Protein AF-A0A0Q8PIW9-F1 (afdb_monomer_lite)

Structure (mmCIF, N/CA/C/O backbone):
data_AF-A0A0Q8PIW9-F1
#
_entry.id   AF-A0A0Q8PIW9-F1
#
loop_
_atom_site.group_PDB
_atom_site.id
_atom_site.type_symbol
_atom_site.label_atom_id
_atom_site.label_alt_id
_atom_site.label_comp_id
_atom_site.label_asym_id
_atom_site.label_entity_id
_atom_site.label_seq_id
_atom_site.pdbx_PDB_ins_code
_atom_site.Cartn_x
_atom_site.Cartn_y
_atom_site.Cartn_z
_atom_site.occupancy
_atom_site.B_iso_or_equiv
_atom_site.auth_seq_id
_atom_site.auth_comp_id
_atom_site.auth_asym_id
_atom_site.auth_atom_id
_atom_site.pdbx_PDB_model_num
ATOM 1 N N . MET A 1 1 ? -14.586 -8.405 -12.646 1.00 37.62 1 MET A N 1
ATOM 2 C CA . MET A 1 1 ? -14.843 -7.726 -11.359 1.00 37.62 1 MET A CA 1
ATOM 3 C C . MET A 1 1 ? -14.272 -6.330 -11.501 1.00 37.62 1 MET A C 1
ATOM 5 O O . MET A 1 1 ? -13.128 -6.225 -11.915 1.00 37.62 1 MET A O 1
ATOM 9 N N . ALA A 1 2 ? -15.100 -5.296 -11.350 1.00 36.78 2 ALA A N 1
ATOM 10 C CA . ALA A 1 2 ? -14.720 -3.918 -11.652 1.00 36.78 2 ALA A CA 1
ATOM 11 C C . ALA A 1 2 ? -13.711 -3.415 -10.609 1.00 36.78 2 ALA A C 1
ATOM 13 O O . ALA A 1 2 ? -14.049 -3.298 -9.436 1.00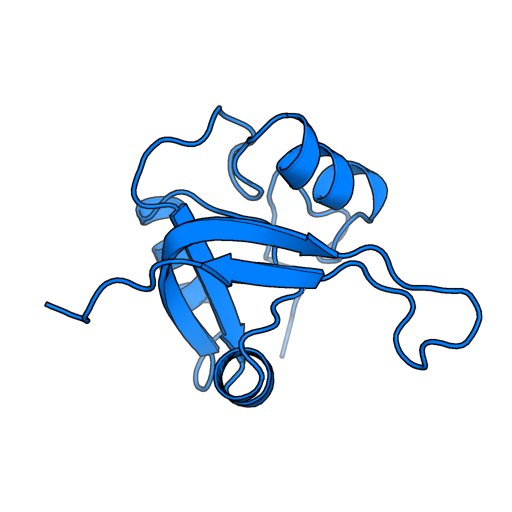 36.78 2 ALA A O 1
ATOM 14 N N . VAL A 1 3 ? -12.480 -3.156 -11.045 1.00 49.16 3 VAL A N 1
ATOM 15 C CA . VAL A 1 3 ? -11.410 -2.524 -10.253 1.00 49.16 3 VAL A CA 1
ATOM 16 C C . VAL A 1 3 ? -11.502 -0.987 -10.282 1.00 49.16 3 VAL A C 1
ATOM 18 O O . VAL A 1 3 ? -10.635 -0.304 -9.751 1.00 49.16 3 VAL A O 1
ATOM 21 N N . ASP A 1 4 ? -12.584 -0.438 -10.848 1.00 52.41 4 ASP A N 1
ATOM 22 C CA . ASP A 1 4 ? -12.761 0.996 -11.131 1.00 52.41 4 ASP A CA 1
ATOM 23 C C . ASP A 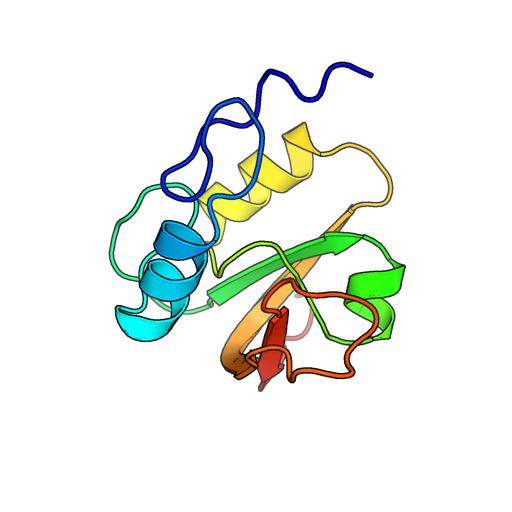1 4 ? -12.952 1.890 -9.887 1.00 52.41 4 ASP A C 1
ATOM 25 O O . ASP A 1 4 ? -13.064 3.107 -10.024 1.00 52.41 4 ASP A O 1
ATOM 29 N N . THR A 1 5 ? -13.001 1.337 -8.669 1.00 67.25 5 THR A N 1
ATOM 30 C CA . THR A 1 5 ? -13.460 2.087 -7.480 1.00 67.25 5 THR A CA 1
ATOM 31 C C . THR A 1 5 ? -12.393 2.385 -6.429 1.00 67.25 5 THR A C 1
ATOM 33 O O . THR A 1 5 ? -12.680 3.125 -5.488 1.00 67.25 5 THR A O 1
ATOM 36 N N . ILE A 1 6 ? -11.172 1.849 -6.538 1.00 78.31 6 ILE A N 1
ATOM 37 C CA . ILE A 1 6 ? -10.123 2.175 -5.560 1.00 78.31 6 ILE A CA 1
ATOM 38 C C . ILE A 1 6 ? -9.503 3.523 -5.933 1.00 78.31 6 ILE A C 1
ATOM 40 O O . ILE A 1 6 ? -8.647 3.630 -6.811 1.00 78.31 6 ILE A O 1
ATOM 44 N N . SER A 1 7 ? -9.943 4.570 -5.237 1.00 84.38 7 SER A N 1
ATOM 45 C CA . SER A 1 7 ? -9.358 5.907 -5.310 1.00 84.38 7 SER A CA 1
ATOM 46 C C . SER A 1 7 ? -8.588 6.217 -4.029 1.00 84.38 7 SER A C 1
ATOM 48 O O . SER A 1 7 ? -9.163 6.233 -2.944 1.00 84.38 7 SER A O 1
ATOM 50 N N . GLY A 1 8 ? -7.301 6.518 -4.160 1.00 92.31 8 GLY A N 1
ATOM 51 C CA . GLY A 1 8 ? -6.435 6.918 -3.055 1.00 92.31 8 GLY A CA 1
ATOM 52 C C . GLY A 1 8 ? -5.277 7.774 -3.554 1.00 92.31 8 GLY A C 1
ATOM 53 O O . GLY A 1 8 ? -5.056 7.895 -4.759 1.00 92.31 8 GLY A O 1
ATOM 54 N N . PHE A 1 9 ? -4.514 8.361 -2.635 1.00 97.50 9 PHE A N 1
ATOM 55 C CA . PHE A 1 9 ? -3.395 9.249 -2.945 1.00 97.50 9 PHE A CA 1
ATOM 56 C C . PHE A 1 9 ? -2.427 8.630 -3.958 1.00 97.50 9 PHE A C 1
ATOM 58 O O . PHE A 1 9 ? -2.021 9.310 -4.894 1.00 97.50 9 PHE A O 1
ATOM 65 N N . ALA A 1 10 ? -2.085 7.351 -3.805 1.00 97.50 10 ALA A N 1
ATOM 66 C CA . ALA A 1 10 ? -1.164 6.630 -4.676 1.00 97.50 10 ALA A CA 1
ATOM 67 C C . ALA A 1 10 ? -1.803 6.034 -5.941 1.00 97.50 10 ALA A C 1
ATOM 69 O O . ALA A 1 10 ? -1.073 5.486 -6.763 1.00 97.50 10 ALA A O 1
ATOM 70 N N . TRP A 1 11 ? -3.117 6.161 -6.125 1.00 95.69 11 TRP A N 1
ATOM 71 C CA . TRP A 1 11 ? -3.830 5.648 -7.292 1.00 95.69 11 TRP A CA 1
ATOM 72 C C . TRP A 1 11 ? -4.059 6.748 -8.339 1.00 95.69 11 TRP A C 1
ATOM 74 O O . TRP A 1 11 ? -4.028 7.949 -8.044 1.00 95.69 11 TRP A O 1
ATOM 84 N N . THR A 1 12 ? -4.214 6.347 -9.598 1.00 92.25 12 THR A N 1
ATOM 85 C CA . THR A 1 12 ? -4.671 7.159 -10.737 1.00 92.25 12 THR A CA 1
ATOM 86 C C . THR A 1 12 ? -5.446 6.228 -11.662 1.00 92.25 12 THR A C 1
ATOM 88 O O . THR A 1 12 ? -4.897 5.218 -12.084 1.00 92.25 12 THR A O 1
ATOM 91 N N . ASP A 1 13 ? -6.720 6.534 -11.913 1.00 89.44 13 ASP A N 1
ATOM 92 C CA . ASP A 1 13 ? -7.624 5.713 -12.735 1.00 89.44 13 ASP A CA 1
ATOM 93 C C . ASP A 1 13 ? -7.677 4.230 -12.308 1.00 89.44 13 ASP A C 1
ATOM 95 O O . ASP A 1 13 ? -7.613 3.326 -13.133 1.00 89.44 13 ASP A O 1
ATOM 99 N N . GLY A 1 14 ? -7.739 3.978 -10.993 1.00 87.81 14 GLY A N 1
ATOM 100 C CA . GLY A 1 14 ? -7.791 2.625 -10.417 1.00 87.81 14 GLY A CA 1
ATOM 101 C C . GLY A 1 14 ? -6.445 1.891 -10.353 1.00 87.81 14 GLY A C 1
ATOM 102 O O . GLY A 1 14 ? -6.338 0.869 -9.681 1.00 87.81 14 GLY A O 1
ATOM 103 N N . GLU A 1 15 ? -5.390 2.442 -10.954 1.00 91.31 15 GLU A N 1
ATOM 104 C CA . GLU A 1 15 ? -4.055 1.841 -11.002 1.00 91.31 15 GLU A CA 1
ATOM 105 C C . GLU A 1 15 ? -3.066 2.545 -10.067 1.00 91.31 15 GLU A C 1
ATOM 107 O O . GLU A 1 15 ? -3.163 3.746 -9.800 1.00 91.31 15 GLU A O 1
ATOM 112 N N . LEU A 1 16 ? -2.063 1.811 -9.580 1.00 94.94 16 LEU A N 1
ATOM 113 C CA . LEU A 1 16 ? -1.008 2.388 -8.746 1.00 94.94 16 LEU A CA 1
ATOM 114 C C . LEU A 1 16 ? -0.077 3.293 -9.569 1.00 94.94 16 LEU A C 1
ATOM 116 O O . LEU A 1 16 ? 0.670 2.841 -10.440 1.00 94.94 16 LEU A O 1
ATOM 120 N N . ASP A 1 17 ? -0.026 4.578 -9.218 1.00 95.69 17 ASP A N 1
ATOM 121 C CA . ASP A 1 17 ? 0.932 5.523 -9.784 1.00 95.69 17 ASP A CA 1
ATOM 122 C C . ASP A 1 17 ? 2.313 5.309 -9.149 1.00 95.69 17 ASP A C 1
ATOM 124 O O . ASP A 1 17 ? 2.567 5.637 -7.986 1.00 95.69 17 ASP A O 1
ATOM 128 N N . ARG A 1 18 ? 3.262 4.815 -9.950 1.00 94.44 18 ARG A N 1
ATOM 129 C CA . ARG A 1 18 ? 4.635 4.511 -9.517 1.00 94.44 18 ARG A CA 1
ATOM 130 C C . ARG A 1 18 ? 5.351 5.685 -8.837 1.00 94.44 18 ARG A C 1
ATOM 132 O O . ARG A 1 18 ? 6.143 5.466 -7.912 1.00 94.44 18 ARG A O 1
ATOM 139 N N . ARG A 1 19 ? 5.131 6.925 -9.289 1.00 95.94 19 ARG A N 1
ATOM 140 C CA . ARG A 1 19 ? 5.768 8.116 -8.702 1.00 95.94 19 ARG A CA 1
ATOM 141 C C . ARG A 1 19 ? 5.181 8.389 -7.325 1.00 95.94 19 ARG A C 1
ATOM 143 O O . ARG A 1 19 ? 5.940 8.630 -6.385 1.00 95.94 19 ARG A O 1
ATOM 150 N N . LYS A 1 20 ? 3.857 8.301 -7.184 1.00 97.62 20 LYS A N 1
ATOM 151 C CA . LYS A 1 20 ? 3.178 8.508 -5.900 1.00 97.62 20 LYS A CA 1
ATOM 152 C C . LYS A 1 20 ? 3.469 7.375 -4.914 1.00 97.62 20 LYS A C 1
ATOM 154 O O . LYS A 1 20 ? 3.784 7.666 -3.765 1.00 97.62 20 LYS A O 1
ATOM 159 N N . VAL A 1 21 ? 3.509 6.119 -5.362 1.00 98.00 21 VAL A N 1
ATOM 160 C CA . VAL A 1 21 ? 3.954 4.965 -4.555 1.00 98.00 21 VAL A CA 1
ATOM 161 C C . VAL A 1 21 ? 5.370 5.183 -4.016 1.00 98.00 21 VAL A C 1
ATOM 163 O O . VAL A 1 21 ? 5.616 5.051 -2.818 1.00 98.00 21 VAL A O 1
ATOM 166 N N . THR A 1 22 ? 6.300 5.611 -4.876 1.00 97.19 22 THR A N 1
ATOM 167 C CA . THR A 1 22 ? 7.670 5.941 -4.446 1.00 97.19 22 THR A CA 1
ATOM 168 C C . THR A 1 22 ? 7.674 7.081 -3.423 1.00 97.19 22 THR A C 1
ATOM 170 O O . THR A 1 22 ? 8.423 7.037 -2.449 1.00 97.19 22 THR A O 1
ATOM 173 N N . ARG A 1 23 ? 6.823 8.100 -3.597 1.00 97.81 23 ARG A N 1
ATOM 174 C CA . ARG A 1 23 ? 6.682 9.197 -2.629 1.00 97.81 23 ARG A CA 1
ATOM 175 C C . ARG A 1 23 ? 6.163 8.713 -1.274 1.00 97.81 23 ARG A C 1
ATOM 177 O O . ARG A 1 23 ? 6.662 9.195 -0.263 1.00 97.81 23 ARG A O 1
ATOM 184 N N . CYS A 1 24 ? 5.232 7.760 -1.245 1.00 98.38 24 CYS A N 1
ATOM 185 C CA . CYS A 1 24 ? 4.735 7.161 -0.001 1.00 98.38 24 CYS A CA 1
ATOM 186 C C . CYS A 1 24 ? 5.874 6.551 0.816 1.00 98.38 24 CYS A C 1
ATOM 188 O O . CYS A 1 24 ? 5.975 6.801 2.015 1.00 98.38 24 CYS A O 1
ATOM 190 N N . ALA A 1 25 ? 6.790 5.846 0.145 1.00 97.44 25 ALA A N 1
ATOM 191 C CA . ALA A 1 25 ? 7.988 5.299 0.769 1.00 97.44 25 ALA A CA 1
ATOM 192 C C . ALA A 1 25 ? 8.912 6.396 1.322 1.00 97.44 25 ALA A C 1
ATOM 194 O O . ALA A 1 25 ? 9.234 6.409 2.508 1.00 97.44 25 ALA A O 1
ATOM 195 N N . LEU A 1 26 ? 9.327 7.330 0.460 1.00 97.50 26 LEU A N 1
ATOM 196 C CA . LEU A 1 26 ? 10.379 8.301 0.779 1.00 97.50 26 LEU A CA 1
ATOM 197 C C . LEU A 1 26 ? 9.933 9.366 1.786 1.00 97.50 26 LEU A C 1
ATOM 199 O O . LEU A 1 26 ? 10.719 9.769 2.637 1.00 97.50 26 LEU A O 1
ATOM 203 N N . ALA A 1 27 ? 8.686 9.828 1.686 1.00 97.62 27 ALA A N 1
ATOM 204 C CA . ALA A 1 27 ? 8.124 10.838 2.581 1.00 97.62 27 ALA A CA 1
ATOM 205 C C . ALA A 1 27 ? 7.395 10.224 3.786 1.00 97.62 27 ALA A C 1
ATOM 207 O O . ALA A 1 27 ? 6.897 10.964 4.629 1.00 97.62 27 ALA A O 1
ATOM 208 N N . ARG A 1 28 ? 7.317 8.886 3.857 1.00 97.62 28 ARG A N 1
ATOM 209 C CA . ARG A 1 28 ? 6.541 8.138 4.856 1.00 97.62 28 ARG A CA 1
ATOM 210 C C . ARG A 1 28 ? 5.109 8.663 4.993 1.00 97.62 28 ARG A C 1
ATOM 212 O O . ARG A 1 28 ? 4.664 8.996 6.089 1.00 97.62 28 ARG A O 1
ATOM 219 N N . VAL A 1 29 ? 4.393 8.709 3.873 1.00 98.50 29 VAL A N 1
ATOM 220 C CA . VAL A 1 29 ? 2.970 9.082 3.825 1.00 98.50 29 VAL A CA 1
ATOM 221 C C . VAL A 1 29 ? 2.105 7.889 3.438 1.00 98.50 29 VAL A C 1
ATOM 223 O O . VAL A 1 29 ? 2.559 6.991 2.729 1.00 98.50 29 VAL A O 1
ATOM 226 N N . CYS A 1 30 ? 0.868 7.883 3.921 1.00 98.69 30 CYS A N 1
ATOM 227 C CA . CYS A 1 30 ? -0.120 6.858 3.641 1.00 98.69 30 CYS A CA 1
ATOM 228 C C . CYS A 1 30 ? -0.507 6.882 2.165 1.00 98.69 30 CYS A C 1
ATOM 230 O O . CYS A 1 30 ? -0.885 7.921 1.623 1.00 98.69 30 CYS A O 1
ATOM 232 N N . GLY A 1 31 ? -0.461 5.718 1.525 1.00 98.12 31 GLY A N 1
ATOM 233 C CA . GLY A 1 31 ? -0.850 5.566 0.128 1.00 98.12 31 GLY A CA 1
ATOM 234 C C . GLY A 1 31 ? -2.315 5.867 -0.168 1.00 98.12 31 GLY A C 1
ATOM 235 O O . GLY A 1 31 ? -2.633 6.207 -1.303 1.00 98.12 31 GLY A O 1
ATOM 236 N N . MET A 1 32 ? -3.197 5.779 0.829 1.00 98.00 32 MET A N 1
ATOM 237 C CA . MET A 1 32 ? -4.625 6.048 0.656 1.00 98.00 32 MET A CA 1
ATOM 238 C C . MET A 1 32 ? -4.961 7.526 0.879 1.00 98.00 32 MET A C 1
ATOM 240 O O . MET A 1 32 ? -5.475 8.171 -0.027 1.00 98.00 32 MET A O 1
ATOM 244 N N . CYS A 1 33 ? -4.660 8.088 2.054 1.00 98.00 33 CYS A N 1
ATOM 245 C CA . CYS A 1 33 ? -5.068 9.458 2.398 1.00 98.00 33 CYS A CA 1
ATOM 246 C C . CYS A 1 33 ? -3.995 10.528 2.127 1.00 98.0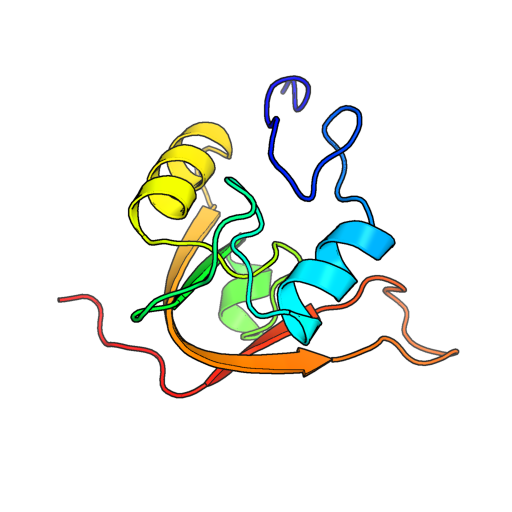0 33 CYS A C 1
ATOM 248 O O . CYS A 1 33 ? -4.309 11.713 2.104 1.00 98.00 33 CYS A O 1
ATOM 250 N N . GLY A 1 34 ? -2.732 10.142 1.912 1.00 98.00 34 GLY A N 1
ATOM 251 C CA . GLY A 1 34 ? -1.623 11.072 1.664 1.00 98.00 34 GLY A CA 1
ATOM 252 C C . GLY A 1 34 ? -1.046 11.758 2.910 1.00 98.00 34 GLY A C 1
ATOM 253 O O . GLY A 1 34 ? -0.085 12.518 2.786 1.00 98.00 34 GLY A O 1
ATOM 254 N N . GLU A 1 35 ? -1.581 11.488 4.103 1.00 98.56 35 GLU A N 1
ATOM 255 C CA . GLU A 1 35 ? -1.067 12.025 5.369 1.00 98.56 35 GLU A CA 1
ATOM 256 C C . GLU A 1 35 ? 0.137 11.231 5.899 1.00 98.56 35 GLU A C 1
ATOM 258 O O . GLU A 1 35 ? 0.342 10.068 5.550 1.00 98.56 35 GLU A O 1
ATOM 263 N N . THR A 1 36 ? 0.940 11.842 6.775 1.00 98.38 36 THR A N 1
ATOM 264 C CA . THR A 1 36 ? 2.115 11.202 7.387 1.00 98.38 36 THR A CA 1
ATOM 265 C C . THR A 1 36 ? 1.744 9.930 8.157 1.00 98.38 36 THR A C 1
ATOM 267 O O . THR A 1 36 ? 0.777 9.890 8.920 1.00 98.38 36 THR A O 1
ATOM 270 N N . LEU A 1 37 ? 2.544 8.876 7.991 1.00 98.12 37 LEU A N 1
ATOM 271 C CA . LEU A 1 37 ? 2.348 7.595 8.665 1.00 98.12 37 LEU A CA 1
ATOM 272 C C . LEU A 1 37 ? 2.724 7.658 10.147 1.00 98.12 37 LEU A C 1
ATOM 274 O O . LEU A 1 37 ? 3.816 8.094 10.516 1.00 98.12 37 LEU A O 1
ATOM 278 N N . GLY A 1 38 ? 1.832 7.122 10.979 1.00 93.00 38 GLY A N 1
ATOM 279 C CA . GLY A 1 38 ? 2.113 6.760 12.365 1.00 93.00 38 GLY A CA 1
ATOM 280 C C . GLY A 1 38 ? 2.634 5.325 12.494 1.00 93.00 38 GLY A C 1
ATOM 281 O O . GLY A 1 38 ? 3.209 4.757 11.563 1.00 93.00 38 GLY A O 1
ATOM 282 N N . ARG A 1 39 ? 2.425 4.726 13.669 1.00 91.75 39 ARG A N 1
ATOM 283 C CA . ARG A 1 39 ? 2.619 3.290 13.911 1.00 91.75 39 ARG A CA 1
ATOM 284 C C . ARG A 1 39 ? 1.324 2.685 14.484 1.00 91.75 39 ARG A C 1
ATOM 286 O O . ARG A 1 39 ? 0.687 3.368 15.283 1.00 91.75 39 ARG A O 1
ATOM 293 N N . PRO A 1 40 ? 0.973 1.430 14.149 1.00 95.06 40 PRO A N 1
ATOM 294 C CA . PRO A 1 40 ? 1.659 0.567 13.184 1.00 95.06 40 PRO A CA 1
ATOM 295 C C . PRO A 1 40 ? 1.480 1.055 11.739 1.00 95.06 40 PRO A C 1
ATOM 297 O O . PRO A 1 40 ? 0.549 1.795 11.432 1.00 95.06 40 PRO A O 1
ATOM 300 N N . VAL A 1 41 ? 2.400 0.646 10.866 1.00 97.31 41 VAL A N 1
ATOM 301 C CA . VAL A 1 41 ? 2.226 0.752 9.413 1.00 97.31 41 VAL A CA 1
ATOM 302 C C . VAL A 1 41 ? 1.558 -0.526 8.934 1.00 97.31 41 VAL A C 1
ATOM 304 O O . VAL A 1 41 ? 1.804 -1.600 9.490 1.00 97.31 41 VAL A O 1
ATOM 307 N N . VAL A 1 42 ? 0.707 -0.408 7.922 1.00 98.25 42 VAL A N 1
ATOM 308 C CA . VAL A 1 42 ? -0.105 -1.518 7.446 1.00 98.25 42 VAL A CA 1
ATOM 309 C C . VAL A 1 42 ? 0.053 -1.709 5.944 1.00 98.25 42 VAL A C 1
ATOM 311 O O . VAL A 1 42 ? 0.122 -0.735 5.197 1.00 98.25 42 VAL A O 1
ATOM 314 N N . PHE A 1 43 ? 0.116 -2.965 5.515 1.00 98.25 43 PHE A N 1
ATOM 315 C CA . PHE A 1 43 ? 0.149 -3.370 4.112 1.00 98.25 43 PHE A CA 1
ATOM 316 C C . PHE A 1 43 ? -1.048 -4.255 3.792 1.00 98.25 43 PHE A C 1
ATOM 318 O O . PHE A 1 43 ? -1.503 -5.012 4.649 1.00 98.25 43 PHE A O 1
ATOM 325 N N . VAL A 1 44 ? -1.543 -4.149 2.562 1.00 97.81 44 VAL A N 1
ATOM 326 C CA . VAL A 1 44 ? -2.599 -4.999 2.005 1.00 97.81 44 VAL A CA 1
ATOM 327 C C . VAL A 1 44 ? -2.043 -5.647 0.748 1.00 97.81 44 VAL A C 1
ATOM 329 O O . VAL A 1 44 ? -1.406 -4.966 -0.051 1.00 97.81 44 VAL A O 1
ATOM 332 N N . GLY A 1 45 ? -2.275 -6.940 0.575 1.00 97.19 45 GLY A N 1
ATOM 333 C CA . GLY A 1 45 ? -1.849 -7.681 -0.610 1.00 97.19 45 GLY A CA 1
ATOM 334 C C . GLY A 1 45 ? -2.532 -9.032 -0.687 1.00 97.19 45 GLY A C 1
ATOM 335 O O . GLY A 1 45 ? -3.307 -9.383 0.204 1.00 97.19 45 GLY A O 1
ATOM 336 N N . ASP A 1 46 ? -2.273 -9.769 -1.755 1.00 96.31 46 ASP A N 1
ATOM 337 C CA . ASP A 1 46 ? -2.758 -11.140 -1.893 1.00 96.31 46 ASP A CA 1
ATOM 338 C C . ASP A 1 46 ? -1.941 -12.142 -1.047 1.00 96.31 46 ASP A C 1
ATOM 340 O O . ASP A 1 46 ? -0.975 -11.797 -0.355 1.00 96.31 46 ASP A O 1
ATOM 344 N N . ALA A 1 47 ? -2.357 -13.410 -1.073 1.00 95.12 47 ALA A N 1
ATOM 345 C CA . ALA A 1 47 ? -1.692 -14.478 -0.331 1.00 95.12 47 ALA A CA 1
ATOM 346 C C . ALA A 1 47 ? -0.245 -14.742 -0.799 1.00 95.12 47 ALA A C 1
ATOM 348 O O . ALA A 1 47 ? 0.592 -15.132 0.017 1.00 95.12 47 ALA A O 1
ATOM 349 N N . ASP A 1 48 ? 0.070 -14.517 -2.077 1.00 96.06 48 ASP A N 1
ATOM 350 C CA . ASP A 1 48 ? 1.410 -14.732 -2.634 1.00 96.06 48 ASP A CA 1
ATOM 351 C C . ASP A 1 48 ? 2.357 -13.576 -2.280 1.00 96.06 48 ASP A C 1
ATOM 353 O O . ASP A 1 48 ? 3.551 -13.784 -2.040 1.00 96.06 48 ASP A O 1
ATOM 357 N N . GLU A 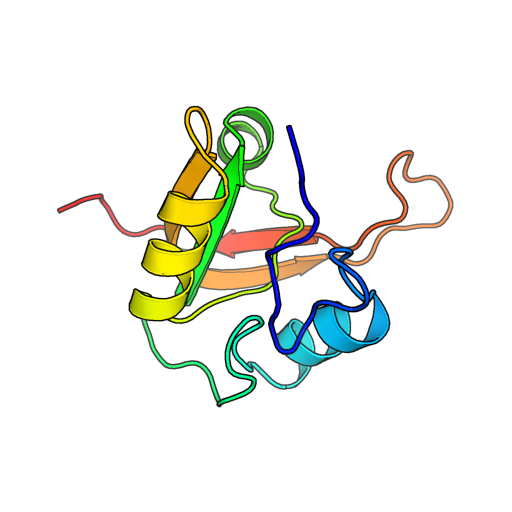1 49 ? 1.853 -12.343 -2.249 1.00 97.50 49 GLU A N 1
ATOM 358 C CA . GLU A 1 49 ? 2.547 -11.171 -1.711 1.00 97.50 49 GLU A CA 1
ATOM 359 C C . GLU A 1 49 ? 2.877 -11.374 -0.229 1.00 97.50 49 GLU A C 1
ATOM 361 O O . GLU A 1 49 ? 4.027 -11.177 0.181 1.00 97.50 49 GLU A O 1
ATOM 366 N N . ASP A 1 50 ? 1.916 -11.849 0.568 1.00 97.19 50 ASP A N 1
ATOM 367 C CA . ASP A 1 50 ? 2.146 -12.113 1.988 1.00 97.19 50 ASP A CA 1
ATOM 368 C C . ASP A 1 50 ? 3.138 -13.252 2.231 1.00 97.19 50 ASP A C 1
ATOM 370 O O . ASP A 1 50 ? 4.085 -13.087 3.005 1.00 97.19 50 ASP A O 1
ATOM 374 N N . ALA A 1 51 ? 2.995 -14.371 1.514 1.00 96.44 51 ALA A N 1
ATOM 375 C CA . ALA A 1 51 ? 3.912 -15.504 1.611 1.00 96.44 51 ALA A CA 1
ATOM 376 C C . ALA A 1 51 ? 5.359 -15.119 1.257 1.00 96.44 51 ALA A C 1
ATOM 378 O O . ALA A 1 51 ? 6.309 -15.656 1.831 1.00 96.44 51 ALA A O 1
ATOM 379 N N . ARG A 1 52 ? 5.541 -14.165 0.335 1.00 95.94 52 ARG A N 1
ATOM 380 C CA . ARG A 1 52 ? 6.855 -13.619 -0.045 1.00 95.94 52 ARG A CA 1
ATOM 381 C C . ARG A 1 52 ? 7.308 -12.448 0.827 1.00 95.94 52 ARG A C 1
ATOM 383 O O . ARG A 1 52 ? 8.430 -11.979 0.651 1.00 95.94 52 ARG A O 1
ATOM 390 N N . ASN A 1 53 ? 6.464 -11.973 1.745 1.00 97.31 53 ASN A N 1
ATOM 391 C CA . ASN A 1 53 ? 6.651 -10.741 2.511 1.00 97.31 53 ASN A CA 1
ATOM 392 C C . ASN A 1 53 ? 7.009 -9.541 1.615 1.00 97.31 53 ASN A C 1
ATOM 394 O O . ASN A 1 53 ? 7.924 -8.774 1.919 1.00 97.31 53 ASN A O 1
ATOM 398 N N . SER A 1 54 ? 6.319 -9.408 0.483 1.00 97.31 54 SER A N 1
ATOM 399 C CA . SER A 1 54 ? 6.647 -8.429 -0.546 1.00 97.31 54 SER A CA 1
ATOM 400 C C . SER A 1 54 ? 5.382 -7.897 -1.204 1.00 97.31 54 SER A C 1
ATOM 402 O O . SER A 1 54 ? 4.695 -8.630 -1.908 1.00 97.31 54 SER A O 1
ATOM 404 N N . PHE A 1 55 ? 5.085 -6.623 -0.956 1.00 98.19 55 PHE A N 1
ATOM 405 C CA . PHE A 1 55 ? 3.815 -5.987 -1.307 1.00 98.19 55 PHE A CA 1
ATOM 406 C C . PHE A 1 55 ? 4.013 -4.871 -2.326 1.00 98.19 55 PHE A C 1
ATOM 408 O O . PHE A 1 55 ? 4.972 -4.102 -2.227 1.00 98.19 55 PHE A O 1
ATOM 415 N N . HIS A 1 56 ? 3.082 -4.717 -3.264 1.00 97.38 56 HIS A N 1
ATOM 416 C CA . HIS A 1 56 ? 3.089 -3.591 -4.206 1.00 97.38 56 HIS A CA 1
ATOM 417 C C . HIS A 1 56 ? 2.273 -2.391 -3.727 1.00 97.38 56 HIS A C 1
ATOM 419 O O . HIS A 1 56 ? 2.597 -1.247 -4.067 1.00 97.38 56 HIS A O 1
ATOM 425 N N . VAL A 1 57 ? 1.236 -2.634 -2.923 1.00 97.56 57 VAL A N 1
ATOM 426 C CA . VAL A 1 57 ? 0.456 -1.564 -2.300 1.00 97.56 57 VAL A CA 1
ATOM 427 C C . VAL A 1 57 ? 1.359 -0.787 -1.328 1.00 97.56 57 VAL A C 1
ATOM 429 O O . VAL A 1 57 ? 2.062 -1.396 -0.518 1.00 97.56 57 VAL A O 1
ATOM 432 N N . PRO A 1 58 ? 1.382 0.557 -1.400 1.00 98.00 58 PRO A N 1
ATOM 433 C CA . PRO A 1 58 ? 2.184 1.386 -0.502 1.00 98.00 58 PRO A CA 1
ATOM 434 C C . PRO A 1 58 ? 1.750 1.255 0.965 1.00 98.00 58 PRO A C 1
ATOM 436 O O . PRO A 1 58 ? 0.637 0.819 1.242 1.00 98.00 58 PRO A O 1
ATOM 439 N N . PRO A 1 59 ? 2.591 1.689 1.919 1.00 98.56 59 PRO A N 1
ATOM 440 C CA . PRO A 1 59 ? 2.252 1.671 3.335 1.00 98.56 59 PRO A CA 1
ATOM 441 C C . PRO A 1 59 ? 1.013 2.521 3.630 1.00 98.56 59 PRO A C 1
ATOM 443 O O . PRO A 1 59 ? 0.864 3.634 3.115 1.00 98.56 59 PRO A O 1
ATOM 446 N N . LEU A 1 60 ? 0.151 2.010 4.501 1.00 98.62 60 LEU A N 1
ATOM 447 C CA . LEU A 1 60 ? -1.125 2.612 4.873 1.00 98.62 60 LEU A CA 1
ATOM 448 C C . LEU A 1 60 ? -1.229 2.801 6.389 1.00 98.62 60 LEU A C 1
ATOM 450 O O . LEU A 1 60 ? -0.541 2.141 7.175 1.00 98.62 60 LEU A O 1
ATOM 454 N N . HIS A 1 61 ? -2.134 3.690 6.802 1.00 98.31 61 HIS A N 1
ATOM 455 C CA . HIS A 1 61 ? -2.694 3.644 8.151 1.00 98.31 61 HIS A CA 1
ATOM 456 C C . HIS A 1 61 ? -3.621 2.439 8.297 1.00 98.31 61 HIS A C 1
ATOM 458 O O . HIS A 1 61 ? -4.191 1.967 7.314 1.00 98.31 61 HIS A O 1
ATOM 464 N N . ASP A 1 62 ? -3.830 2.003 9.538 1.00 97.12 62 ASP A N 1
ATOM 465 C CA . ASP A 1 62 ? -4.723 0.882 9.833 1.00 97.12 62 ASP A CA 1
ATOM 466 C C . ASP A 1 62 ? -6.142 1.061 9.268 1.00 97.12 62 ASP A C 1
ATOM 468 O O . ASP A 1 62 ? -6.571 0.179 8.527 1.00 97.12 62 ASP A O 1
ATOM 472 N N . PRO A 1 63 ? -6.841 2.198 9.479 1.00 96.81 63 PRO A N 1
ATOM 473 C CA . PRO A 1 63 ? -8.204 2.359 8.967 1.00 96.81 63 PRO A CA 1
ATOM 474 C C . PRO A 1 63 ? -8.257 2.338 7.435 1.00 96.81 63 PRO A C 1
ATOM 476 O O . PRO A 1 63 ? -9.056 1.617 6.850 1.00 96.81 63 PRO A O 1
ATOM 479 N N . CYS A 1 64 ? -7.331 3.041 6.774 1.00 98.06 64 CYS A N 1
ATOM 480 C CA . CYS A 1 64 ? -7.243 3.054 5.315 1.00 98.06 64 CYS A CA 1
ATOM 481 C C . CYS A 1 64 ? -6.984 1.664 4.720 1.00 98.06 64 CYS A C 1
ATOM 483 O O . CYS A 1 64 ? -7.464 1.354 3.633 1.00 98.06 64 CYS A O 1
ATOM 485 N N . ALA A 1 65 ? -6.193 0.843 5.411 1.00 97.06 65 ALA A N 1
ATOM 486 C CA . ALA A 1 65 ? -5.922 -0.522 4.995 1.00 97.06 65 ALA A CA 1
ATOM 487 C C . ALA A 1 65 ? -7.141 -1.433 5.177 1.00 97.06 65 ALA A C 1
ATOM 489 O O . ALA A 1 65 ? -7.364 -2.297 4.336 1.00 97.06 65 ALA A O 1
ATOM 490 N N . GLN A 1 66 ? -7.937 -1.238 6.233 1.00 95.81 66 GLN A N 1
ATOM 491 C CA . GLN A 1 66 ? -9.196 -1.967 6.426 1.00 95.81 66 GLN A CA 1
ATOM 492 C C . GLN A 1 66 ? -10.202 -1.641 5.313 1.00 95.81 66 GLN A C 1
ATOM 494 O O . GLN A 1 66 ? -10.773 -2.558 4.724 1.00 95.81 66 GLN A O 1
ATOM 499 N N . ASP A 1 67 ? -10.357 -0.359 4.969 1.00 95.25 67 ASP A N 1
ATOM 500 C CA . ASP A 1 67 ? -11.238 0.072 3.876 1.00 95.25 67 ASP A CA 1
ATOM 501 C C . ASP A 1 67 ? -10.785 -0.510 2.530 1.00 95.25 67 ASP A C 1
ATOM 503 O O . ASP A 1 67 ? -11.596 -1.025 1.758 1.00 95.25 67 ASP A O 1
ATOM 507 N N . LEU A 1 68 ? -9.472 -0.487 2.267 1.00 95.44 68 LEU A N 1
ATOM 508 C CA . LEU A 1 68 ? -8.903 -1.097 1.069 1.00 95.44 68 LEU A CA 1
ATOM 509 C C . LEU A 1 68 ? -9.138 -2.609 1.041 1.00 95.44 68 LEU A C 1
ATOM 511 O O . LEU A 1 68 ? -9.579 -3.130 0.026 1.00 95.44 68 LEU A O 1
ATOM 515 N N . LEU A 1 69 ? -8.874 -3.311 2.145 1.00 95.38 69 LEU A N 1
ATOM 516 C CA . LEU A 1 69 ? -9.078 -4.755 2.250 1.00 95.38 69 LEU A CA 1
ATOM 517 C C . LEU A 1 69 ? -10.531 -5.137 1.934 1.00 95.38 69 LEU A C 1
ATOM 519 O O . LEU A 1 69 ? -10.770 -6.080 1.181 1.00 95.38 69 LEU A O 1
ATOM 523 N N . ALA A 1 70 ? -11.494 -4.380 2.467 1.00 92.94 70 ALA A N 1
ATOM 524 C CA . ALA A 1 70 ? -12.912 -4.584 2.193 1.00 92.94 70 ALA A CA 1
ATOM 525 C C . ALA A 1 70 ? -13.255 -4.384 0.704 1.00 92.94 70 ALA A C 1
ATOM 527 O O . ALA A 1 70 ? -14.094 -5.111 0.169 1.00 92.94 70 ALA A O 1
ATOM 528 N N . ALA A 1 71 ? -12.593 -3.439 0.029 1.00 92.00 71 ALA A N 1
ATOM 529 C CA . ALA A 1 71 ? -12.777 -3.175 -1.397 1.00 92.00 71 ALA A CA 1
ATOM 530 C C . ALA A 1 71 ? -12.064 -4.191 -2.312 1.00 92.00 71 ALA A C 1
ATOM 532 O O . ALA A 1 71 ? -12.556 -4.466 -3.407 1.00 92.00 71 ALA A O 1
ATOM 533 N N . SER A 1 72 ? -10.935 -4.764 -1.882 1.00 89.88 72 SER A N 1
ATOM 534 C CA . SER A 1 72 ? -10.139 -5.713 -2.677 1.00 89.88 72 SER A CA 1
ATOM 535 C C . SER A 1 72 ? -10.792 -7.092 -2.821 1.00 89.88 72 SER A C 1
ATOM 537 O O . SER A 1 72 ? -10.533 -7.806 -3.790 1.00 89.88 72 SER A O 1
ATOM 539 N N . GLY A 1 73 ? -11.669 -7.464 -1.885 1.00 87.25 73 GLY A N 1
ATOM 540 C CA . GLY A 1 73 ? -12.400 -8.727 -1.917 1.00 87.25 73 GLY A CA 1
ATOM 541 C C . GLY A 1 73 ? -11.643 -9.914 -1.298 1.00 87.25 73 GLY A C 1
ATOM 542 O O . GLY A 1 73 ? -10.597 -9.750 -0.666 1.00 87.25 73 GLY A O 1
ATOM 543 N N . PRO A 1 74 ? -12.201 -11.133 -1.412 1.00 89.56 74 PRO A N 1
ATOM 544 C CA . PRO A 1 74 ? -11.667 -12.314 -0.740 1.00 89.56 74 PRO A CA 1
ATOM 545 C C . PRO A 1 74 ? -10.285 -12.709 -1.277 1.00 89.56 74 PRO A C 1
ATOM 547 O O . PRO A 1 74 ? -10.025 -12.617 -2.473 1.00 89.56 74 PRO A O 1
ATOM 550 N N . GLY A 1 75 ? -9.419 -13.207 -0.390 1.00 90.94 75 GLY A N 1
ATOM 551 C CA . GLY A 1 75 ? -8.056 -13.643 -0.725 1.00 90.94 75 GLY A CA 1
ATOM 552 C C . GLY A 1 75 ? -6.980 -12.579 -0.501 1.00 90.94 75 GLY A C 1
ATOM 553 O O . GLY A 1 75 ? -5.801 -12.920 -0.452 1.00 90.94 75 GLY A O 1
ATOM 554 N N . PHE A 1 76 ? -7.379 -11.323 -0.290 1.00 95.69 76 PHE A N 1
ATOM 555 C CA . PHE A 1 76 ? -6.484 -10.297 0.226 1.00 95.69 76 PHE A CA 1
ATOM 556 C C . PHE A 1 76 ? -6.324 -10.427 1.738 1.00 95.69 76 PHE A C 1
ATOM 558 O O . PHE A 1 76 ? -7.241 -10.830 2.459 1.00 95.69 76 PHE A O 1
ATOM 565 N N . VAL A 1 77 ? -5.144 -10.058 2.216 1.00 95.94 77 VAL A N 1
ATOM 566 C CA . VAL A 1 77 ? -4.775 -10.048 3.625 1.00 95.94 77 VAL A CA 1
ATOM 567 C C . VAL A 1 77 ? -4.215 -8.690 4.012 1.00 95.94 77 VAL A C 1
ATOM 569 O O . VAL A 1 77 ? -3.807 -7.889 3.170 1.00 95.94 77 VAL A O 1
ATOM 572 N N . LEU A 1 78 ? -4.191 -8.439 5.317 1.00 96.56 78 LEU A N 1
ATOM 573 C CA . LEU A 1 78 ? -3.652 -7.224 5.900 1.00 96.56 78 LEU A CA 1
ATOM 574 C C . LEU A 1 78 ? -2.557 -7.564 6.903 1.00 96.56 78 LEU A C 1
ATOM 576 O O . LEU A 1 78 ? -2.728 -8.415 7.776 1.00 96.56 78 LEU A O 1
ATOM 580 N N . VAL A 1 79 ? -1.443 -6.846 6.804 1.00 97.38 79 VAL A N 1
ATOM 581 C CA . VAL A 1 79 ? -0.243 -7.058 7.612 1.00 97.38 79 VAL A CA 1
ATOM 582 C C . VAL A 1 79 ? 0.097 -5.799 8.382 1.00 97.38 79 VAL A C 1
ATOM 584 O O . VAL A 1 79 ? 0.334 -4.749 7.793 1.00 97.38 79 VAL A O 1
ATOM 587 N N . ARG A 1 80 ? 0.194 -5.919 9.708 1.00 97.69 80 ARG A N 1
ATOM 588 C CA . ARG A 1 80 ? 0.634 -4.839 10.600 1.00 97.69 80 ARG A CA 1
ATOM 589 C C . ARG A 1 80 ? 2.113 -4.971 10.918 1.00 97.69 80 ARG A C 1
ATOM 591 O O . ARG A 1 80 ? 2.610 -6.066 11.186 1.00 97.69 80 ARG A O 1
ATOM 598 N N . THR A 1 81 ? 2.823 -3.851 10.928 1.00 97.12 81 THR A N 1
ATOM 599 C CA . THR A 1 81 ? 4.275 -3.853 11.088 1.00 97.12 81 THR A CA 1
ATOM 600 C C . THR A 1 81 ? 4.815 -2.574 11.738 1.00 97.12 81 THR A C 1
ATOM 602 O O . THR A 1 81 ? 4.186 -1.513 11.700 1.00 97.12 81 THR A O 1
ATOM 605 N N . GLY A 1 82 ? 5.984 -2.673 12.381 1.00 94.31 82 GLY A N 1
ATOM 606 C CA . GLY A 1 82 ? 6.689 -1.533 12.982 1.00 94.31 82 GLY A CA 1
ATOM 607 C C . GLY A 1 82 ? 7.459 -0.668 11.973 1.00 94.31 82 GLY A C 1
ATOM 608 O O . GLY A 1 82 ? 7.743 0.503 12.263 1.00 94.31 82 GLY A O 1
ATOM 609 N N . GLY A 1 83 ? 7.767 -1.223 10.798 1.00 94.38 83 GLY A N 1
ATOM 610 C CA . GLY A 1 83 ? 8.521 -0.577 9.727 1.00 94.38 83 GLY A CA 1
ATOM 611 C C . GLY A 1 83 ? 8.512 -1.398 8.436 1.00 94.38 83 GLY A C 1
ATOM 612 O O . GLY A 1 83 ? 7.829 -2.410 8.324 1.00 94.38 83 GLY A O 1
ATOM 613 N N . PHE A 1 84 ? 9.240 -0.936 7.428 1.00 97.56 84 PHE A N 1
ATOM 614 C CA . PHE A 1 84 ? 9.361 -1.623 6.146 1.00 97.56 84 PHE A CA 1
ATOM 615 C C . PHE A 1 84 ? 10.637 -1.192 5.435 1.00 97.56 84 PHE A C 1
ATOM 617 O O . PHE A 1 84 ? 11.115 -0.074 5.641 1.00 97.56 84 PHE A O 1
ATOM 624 N N . GLU A 1 85 ? 11.125 -2.053 4.553 1.00 97.81 85 GLU A N 1
ATOM 625 C CA . GLU A 1 85 ? 12.102 -1.694 3.534 1.00 97.81 85 GLU A CA 1
ATOM 626 C C . GLU A 1 85 ? 11.387 -1.338 2.231 1.00 97.81 85 GLU A C 1
ATOM 628 O O . GLU A 1 85 ? 10.393 -1.962 1.851 1.00 97.81 85 GLU A O 1
ATOM 633 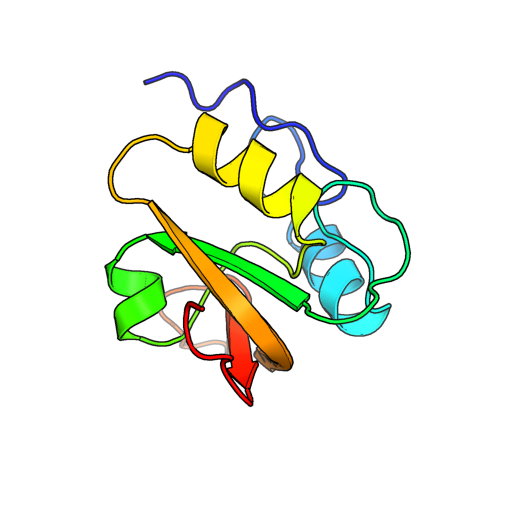N N . PHE A 1 86 ? 11.887 -0.316 1.537 1.00 97.94 86 PHE A N 1
ATOM 634 C CA . PHE A 1 86 ? 11.421 0.041 0.200 1.00 97.94 86 PHE A CA 1
ATOM 635 C C . PHE A 1 86 ? 12.423 -0.445 -0.836 1.00 97.94 86 PHE A C 1
ATOM 637 O O . PHE A 1 86 ? 13.537 0.079 -0.926 1.00 97.94 86 PHE A O 1
ATOM 644 N N . VAL A 1 87 ? 12.012 -1.410 -1.654 1.00 97.00 87 VAL A N 1
ATOM 645 C CA . VAL A 1 87 ? 12.892 -2.035 -2.634 1.00 97.00 87 VAL A CA 1
ATOM 646 C C . VAL A 1 87 ? 12.527 -1.577 -4.039 1.00 97.00 87 VAL A C 1
ATOM 648 O O . VAL A 1 87 ? 11.401 -1.729 -4.523 1.00 97.00 87 VAL A O 1
ATOM 651 N N . ARG A 1 88 ? 13.513 -0.974 -4.706 1.00 94.19 88 ARG A N 1
ATOM 652 C CA . ARG A 1 88 ? 13.401 -0.556 -6.103 1.00 94.19 88 ARG A CA 1
ATOM 653 C C . ARG A 1 88 ? 13.732 -1.742 -7.011 1.00 94.19 88 ARG A C 1
ATOM 655 O O . ARG A 1 88 ? 14.703 -2.442 -6.730 1.00 94.19 88 ARG A O 1
ATOM 662 N N . PRO A 1 89 ? 12.991 -1.928 -8.111 1.00 91.81 89 PRO A N 1
ATOM 663 C CA . PRO A 1 89 ? 13.279 -2.991 -9.058 1.00 91.81 89 PRO A CA 1
ATOM 664 C C . PRO A 1 89 ? 14.546 -2.651 -9.846 1.00 91.81 89 PRO A C 1
ATOM 666 O O . PRO A 1 89 ? 14.779 -1.484 -10.190 1.00 91.81 89 PRO A O 1
ATOM 669 N N . VAL A 1 90 ? 15.360 -3.661 -10.140 1.00 91.38 90 VAL A N 1
ATOM 670 C CA . VAL A 1 90 ? 16.558 -3.526 -10.982 1.00 91.38 90 VAL A CA 1
ATOM 671 C C . VAL A 1 90 ? 16.255 -3.889 -12.438 1.00 91.38 90 VAL A C 1
ATOM 673 O O . VAL A 1 90 ? 15.211 -4.449 -12.752 1.00 91.38 90 VAL A O 1
ATOM 676 N N . ARG A 1 91 ? 17.171 -3.564 -13.365 1.00 90.50 91 ARG A N 1
ATOM 677 C CA . ARG A 1 91 ? 16.961 -3.693 -14.826 1.00 90.50 91 ARG A CA 1
ATOM 678 C C . ARG A 1 91 ? 16.488 -5.081 -15.284 1.00 90.50 91 ARG A C 1
ATOM 680 O O . ARG A 1 91 ? 15.818 -5.172 -16.305 1.00 90.50 91 ARG A O 1
ATOM 687 N N . HIS A 1 92 ? 16.893 -6.131 -14.578 1.00 91.56 92 HIS A N 1
ATOM 688 C CA . HIS A 1 92 ? 16.623 -7.520 -14.945 1.00 91.56 92 HIS A CA 1
ATOM 689 C C . HIS A 1 92 ? 15.509 -8.163 -14.111 1.00 91.56 92 HIS A C 1
ATOM 691 O O . HIS A 1 92 ? 15.266 -9.356 -14.275 1.00 91.56 92 HIS A O 1
ATOM 697 N N . ASP A 1 93 ? 14.837 -7.401 -13.241 1.00 89.62 93 ASP A N 1
ATOM 698 C CA . ASP A 1 93 ? 13.701 -7.928 -12.491 1.00 89.62 93 ASP A CA 1
ATOM 699 C C . ASP A 1 93 ? 12.522 -8.182 -13.445 1.00 89.62 93 ASP A C 1
ATOM 701 O O . ASP A 1 93 ? 12.189 -7.310 -14.255 1.00 89.62 93 ASP A O 1
ATOM 705 N N . PRO A 1 94 ? 11.869 -9.355 -13.360 1.00 88.88 94 PRO A N 1
ATOM 706 C CA . PRO A 1 94 ? 10.713 -9.670 -14.196 1.00 88.88 94 PRO A CA 1
ATOM 707 C C . PRO A 1 94 ? 9.499 -8.790 -13.864 1.00 88.88 94 PRO A C 1
ATOM 709 O O . PRO A 1 94 ? 8.665 -8.555 -14.735 1.00 88.88 94 PRO A O 1
ATOM 712 N N . ASP A 1 95 ? 9.417 -8.278 -12.631 1.00 90.31 95 ASP A N 1
ATOM 713 C CA . ASP A 1 95 ? 8.422 -7.292 -12.213 1.00 90.31 95 ASP A CA 1
ATOM 714 C C . ASP A 1 95 ? 9.078 -5.905 -12.054 1.00 90.31 95 ASP A C 1
ATOM 716 O O . ASP A 1 95 ? 9.899 -5.706 -11.154 1.00 90.31 95 ASP A O 1
ATOM 720 N N . PRO A 1 96 ? 8.731 -4.918 -12.902 1.00 91.75 96 PRO A N 1
ATOM 721 C CA . PRO A 1 96 ? 9.316 -3.581 -12.863 1.00 91.75 96 PRO A CA 1
ATOM 722 C C . PRO A 1 96 ? 8.661 -2.650 -11.825 1.00 91.75 96 PRO A C 1
ATOM 724 O O . PRO A 1 96 ? 8.933 -1.437 -11.833 1.00 91.75 96 PRO A O 1
ATOM 727 N N . ARG A 1 97 ? 7.779 -3.161 -10.957 1.00 93.94 97 ARG A N 1
ATOM 728 C CA . ARG A 1 97 ? 7.132 -2.390 -9.888 1.00 93.94 97 ARG A CA 1
ATOM 729 C C . ARG A 1 97 ? 8.006 -2.355 -8.630 1.00 93.94 97 ARG A C 1
ATOM 731 O O . ARG A 1 97 ? 8.687 -3.327 -8.313 1.00 93.94 97 ARG A O 1
ATOM 738 N N . PRO A 1 98 ? 8.025 -1.229 -7.893 1.00 96.06 98 PRO A N 1
ATOM 739 C CA . PRO A 1 98 ? 8.603 -1.230 -6.558 1.00 96.06 98 PRO A CA 1
ATOM 740 C C . PRO A 1 98 ? 7.812 -2.151 -5.628 1.00 96.06 98 PRO A C 1
ATOM 742 O O . PRO A 1 98 ? 6.630 -2.421 -5.858 1.00 96.06 98 PRO A O 1
ATOM 745 N N . ARG A 1 99 ? 8.481 -2.593 -4.567 1.00 97.31 99 ARG A N 1
ATOM 746 C CA . ARG A 1 99 ? 7.896 -3.440 -3.531 1.00 97.31 99 ARG A CA 1
ATOM 747 C C . ARG A 1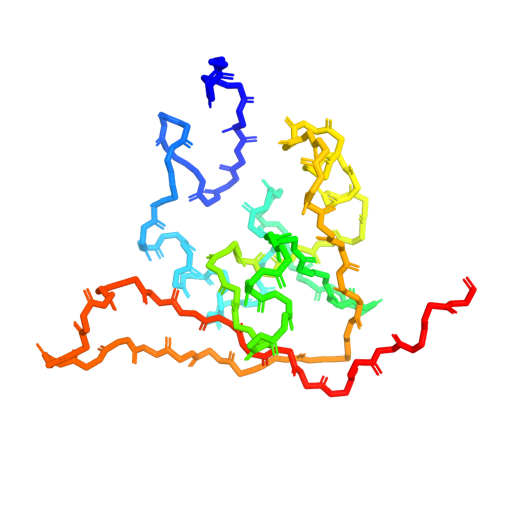 99 ? 8.266 -2.937 -2.143 1.00 97.31 99 ARG A C 1
ATOM 749 O O . ARG A 1 99 ? 9.284 -2.263 -1.958 1.00 97.31 99 ARG A O 1
ATOM 756 N N . PHE A 1 100 ? 7.421 -3.268 -1.187 1.00 98.44 100 PHE A N 1
ATOM 757 C CA . PHE A 1 100 ? 7.594 -2.979 0.222 1.00 98.44 100 PHE A CA 1
ATOM 758 C C . PHE A 1 100 ? 7.731 -4.292 0.969 1.00 98.44 100 PHE A C 1
ATOM 760 O O . PHE A 1 100 ? 6.913 -5.194 0.800 1.00 98.44 100 PHE A O 1
ATOM 767 N N . GLU A 1 101 ? 8.765 -4.388 1.791 1.00 98.06 101 GLU A N 1
ATOM 768 C CA . GLU A 1 101 ? 9.066 -5.589 2.561 1.00 98.06 101 GLU A CA 1
ATOM 769 C C . GLU A 1 101 ? 8.904 -5.238 4.050 1.00 98.06 101 GLU A C 1
ATOM 771 O O . GLU A 1 101 ? 9.768 -4.565 4.622 1.00 98.06 101 GLU A O 1
ATOM 776 N N . PRO A 1 102 ? 7.768 -5.599 4.685 1.00 97.19 102 PRO A N 1
ATOM 777 C CA . PRO A 1 102 ? 7.516 -5.320 6.096 1.00 97.19 102 PRO A CA 1
ATOM 778 C C . PRO A 1 102 ? 8.629 -5.861 6.996 1.00 97.19 102 PRO A C 1
ATOM 780 O O . PRO A 1 102 ? 9.072 -6.998 6.822 1.00 97.19 102 PRO A O 1
ATOM 783 N N . ASN A 1 103 ? 9.032 -5.085 8.006 1.00 93.62 103 ASN A N 1
ATOM 784 C CA . ASN A 1 103 ? 10.010 -5.500 9.011 1.00 93.62 103 ASN A CA 1
ATOM 785 C C . ASN A 1 103 ? 9.454 -5.306 10.430 1.00 93.62 103 ASN A C 1
ATOM 787 O O . ASN A 1 103 ? 8.782 -4.328 10.736 1.00 93.62 103 ASN A O 1
ATOM 791 N N . SER A 1 104 ? 9.708 -6.255 11.334 1.00 92.75 104 SER A N 1
ATOM 792 C CA . SER A 1 104 ? 9.032 -6.299 12.647 1.00 92.75 104 SER A CA 1
ATOM 793 C C . SER A 1 104 ? 7.507 -6.444 12.509 1.00 92.75 104 SER A C 1
ATOM 795 O O . SER A 1 104 ? 6.737 -5.575 12.930 1.00 92.75 104 SER A O 1
ATOM 797 N N . ARG A 1 105 ? 7.053 -7.519 11.847 1.00 93.12 105 ARG A N 1
ATOM 798 C CA . ARG A 1 105 ? 5.622 -7.851 11.749 1.00 93.12 105 ARG A CA 1
ATOM 799 C C . ARG A 1 105 ? 5.045 -8.064 13.145 1.00 93.12 105 ARG A C 1
ATOM 801 O O . ARG A 1 105 ? 5.653 -8.726 13.983 1.00 93.12 105 ARG A O 1
ATOM 808 N N . LEU A 1 106 ? 3.884 -7.472 13.384 1.00 91.19 106 LEU A N 1
ATOM 809 C CA . LEU A 1 106 ? 3.176 -7.594 14.648 1.00 91.19 106 LEU A CA 1
ATOM 810 C C . LEU A 1 106 ? 2.289 -8.835 14.585 1.00 91.19 106 LEU A C 1
ATOM 812 O O . LEU A 1 106 ? 1.675 -9.103 13.551 1.00 91.19 106 LEU A O 1
ATOM 816 N N . ALA A 1 107 ? 2.238 -9.594 15.680 1.00 77.38 107 ALA A N 1
ATOM 817 C CA . ALA A 1 107 ? 1.294 -10.696 15.790 1.00 77.38 107 ALA A CA 1
ATOM 818 C C . ALA A 1 107 ? -0.133 -10.162 15.601 1.00 77.38 107 ALA A C 1
ATOM 820 O O . ALA A 1 107 ? -0.454 -9.059 16.054 1.00 77.38 107 ALA A O 1
ATOM 821 N N . VAL A 1 108 ? -0.973 -10.941 14.921 1.00 62.62 108 VAL A N 1
ATOM 822 C CA . VAL A 1 108 ? -2.413 -10.686 14.905 1.00 62.62 108 VAL A CA 1
ATOM 823 C C . VAL A 1 108 ? -2.891 -10.928 16.336 1.00 62.62 108 VAL A C 1
ATOM 825 O O . VAL A 1 108 ? -2.826 -12.059 16.813 1.00 62.62 108 VAL A O 1
ATOM 828 N N . GLY A 1 109 ? -3.217 -9.844 17.041 1.00 47.97 109 GLY A N 1
ATOM 829 C CA . GLY A 1 109 ? -3.849 -9.898 18.360 1.00 47.97 109 GLY A CA 1
ATOM 830 C C . GLY A 1 109 ? -5.302 -10.322 18.259 1.00 47.97 109 GLY A C 1
ATOM 831 O O . GLY A 1 109 ? -5.920 -10.017 17.213 1.00 47.97 109 GLY A O 1
#

Radius of gyration: 12.92 Å; chains: 1; bounding box: 32×28×33 Å

Sequence (109 aa):
MAVDTISGFAWTDGELDRRKVTRCALARVCGMCGETLGRPVVFVGDADEDARNSFHVPPLHDPCAQDLLAASGPGFVLVRTGGFEFVRPVRHDPDPRPRFEPNSRLAVG

Foldseek 3Di:
DDLQPQDAQQDDRSHGNQVSLVCCVPVVAARGHRHHDDPFWKAKDAPVCVVVLKGLHHIHDPVRNVVVNVVVDPRMDMWTANDWDWAQDDPPDPDRGIIIRGDHTDDDD

Secondary structure (DSSP, 8-state):
---TT---TTEETTEE-HHHHHHHHHHTB-TTT-SBP-SSEEEEEEHHHHHTT-BSSPPB-HHHHHHHHHHH-TTEEEEEEEEEEEEPPPTT-S--S-EEEEEEEPP--

pLDDT: mean 92.21, std 11.87, range [36.78, 98.69]